Protein AF-A0A940TMA7-F1 (afdb_monomer)

Solvent-accessible surface area (backbone atoms only — not comparable to full-atom values): 3775 Å² total; per-residue (Å²): 127,96,50,66,65,61,51,50,54,52,45,52,53,52,50,49,61,44,52,76,70,69,56,58,66,48,77,45,83,48,70,66,57,48,54,49,49,48,50,51,29,61,76,66,75,45,90,60,48,68,40,46,53,66,57,55,53,44,55,72,69,72,107

pLDDT: mean 94.53, std 6.56, range [56.66, 97.94]

Mean predicted aligned error: 3.02 Å

Foldseek 3Di:
DVDPVVLLVVLVVVQVVCVVVVDLEDEDQDPVNQCSNVVNCVVVVHRHHYYYPVVVVVVVVVD

Structure (mmCIF, N/CA/C/O backbone):
data_AF-A0A940TMA7-F1
#
_entry.id   AF-A0A940TMA7-F1
#
loop_
_atom_site.group_PDB
_atom_site.id
_atom_site.type_symbol
_atom_site.label_atom_id
_atom_site.label_alt_id
_atom_site.label_comp_id
_atom_site.label_asym_id
_atom_site.label_entity_id
_atom_site.label_seq_id
_atom_site.pdbx_PDB_ins_code
_atom_site.Cartn_x
_atom_site.Cartn_y
_atom_site.Cartn_z
_atom_site.occupancy
_atom_site.B_iso_or_equiv
_atom_site.auth_seq_id
_atom_site.auth_comp_id
_atom_site.auth_asym_id
_atom_site.auth_atom_id
_atom_site.pdbx_PDB_model_num
ATOM 1 N N . MET A 1 1 ? 18.731 0.914 -5.780 1.00 65.31 1 MET A N 1
ATOM 2 C CA . MET A 1 1 ? 18.167 -0.087 -6.712 1.00 65.31 1 MET A CA 1
ATOM 3 C C . MET A 1 1 ? 19.224 -0.377 -7.756 1.00 65.31 1 MET A C 1
ATOM 5 O O . MET A 1 1 ? 19.798 0.578 -8.259 1.00 65.31 1 MET A O 1
ATOM 9 N N . ILE A 1 2 ? 19.536 -1.653 -7.988 1.00 85.06 2 ILE A N 1
ATOM 10 C CA . ILE A 1 2 ? 20.580 -2.082 -8.938 1.00 85.06 2 ILE A CA 1
ATOM 11 C C . ILE A 1 2 ? 20.034 -2.056 -10.374 1.00 85.06 2 ILE A C 1
ATOM 13 O O . ILE A 1 2 ? 20.740 -1.642 -11.282 1.00 85.06 2 ILE A O 1
ATOM 17 N N . ASP A 1 3 ? 18.757 -2.409 -10.544 1.00 94.44 3 ASP A N 1
ATOM 18 C CA . ASP A 1 3 ? 18.034 -2.369 -11.816 1.00 94.44 3 ASP A CA 1
ATOM 19 C C . ASP A 1 3 ? 16.731 -1.559 -11.645 1.00 94.44 3 ASP A C 1
ATOM 21 O O . ASP A 1 3 ? 15.799 -2.019 -10.967 1.00 94.44 3 ASP A O 1
ATOM 25 N N . PRO A 1 4 ? 16.672 -0.321 -12.170 1.00 90.69 4 PRO A N 1
ATOM 26 C CA . PRO A 1 4 ? 15.492 0.533 -12.058 1.00 90.69 4 PRO A CA 1
ATOM 27 C C . PRO A 1 4 ? 14.267 0.010 -12.817 1.00 90.69 4 PRO A C 1
ATOM 29 O O . PRO A 1 4 ? 13.150 0.179 -12.329 1.00 90.69 4 PRO A O 1
ATOM 32 N N . GLU A 1 5 ? 14.460 -0.624 -13.976 1.00 93.75 5 GLU A N 1
ATOM 33 C CA . GLU A 1 5 ? 13.363 -1.109 -14.823 1.00 93.75 5 GLU A CA 1
ATOM 34 C C . GLU A 1 5 ? 12.680 -2.307 -14.171 1.00 93.75 5 GLU A C 1
ATOM 36 O O . GLU A 1 5 ? 11.459 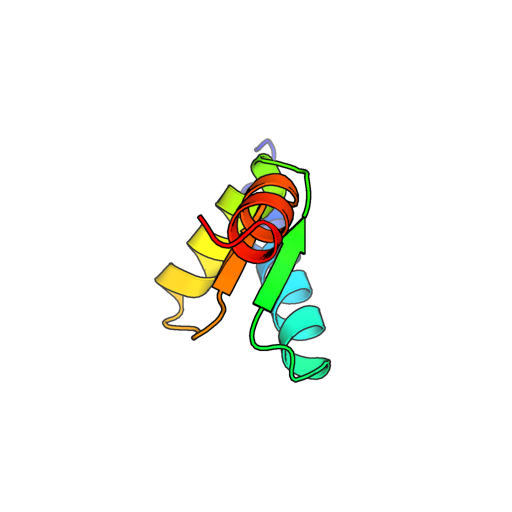-2.313 -13.994 1.00 93.75 5 GLU A O 1
ATOM 41 N N . LEU A 1 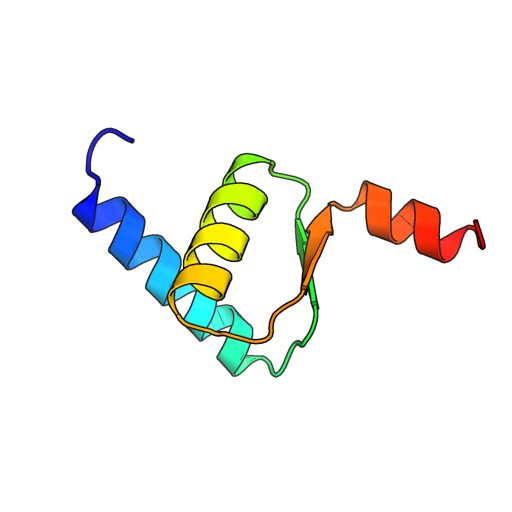6 ? 13.474 -3.271 -13.695 1.00 94.06 6 LEU A N 1
ATOM 42 C CA . LEU A 1 6 ? 12.956 -4.415 -12.952 1.00 94.06 6 LEU A CA 1
ATOM 43 C C . LEU A 1 6 ? 12.236 -3.970 -11.673 1.00 94.06 6 LEU A C 1
ATOM 45 O O . LEU A 1 6 ? 11.161 -4.472 -11.348 1.00 94.06 6 LEU A O 1
ATOM 49 N N . SER A 1 7 ? 12.805 -3.000 -10.952 1.00 91.94 7 SER A N 1
ATOM 50 C CA . SER A 1 7 ? 12.188 -2.474 -9.729 1.00 91.94 7 SER A CA 1
ATOM 51 C C . SER A 1 7 ? 10.829 -1.822 -10.009 1.00 91.94 7 SER A C 1
ATOM 53 O O . SER A 1 7 ? 9.892 -2.003 -9.229 1.00 91.94 7 SER A O 1
ATOM 55 N N . ALA A 1 8 ? 10.703 -1.094 -11.124 1.00 91.44 8 ALA A N 1
ATOM 56 C CA . ALA A 1 8 ? 9.444 -0.491 -11.550 1.00 91.44 8 ALA A CA 1
ATOM 57 C C . ALA A 1 8 ? 8.406 -1.550 -11.956 1.00 91.44 8 ALA A C 1
ATOM 59 O O . ALA A 1 8 ? 7.259 -1.460 -11.519 1.00 91.44 8 ALA A O 1
ATOM 60 N N . ALA A 1 9 ? 8.815 -2.580 -12.703 1.00 94.88 9 ALA A N 1
ATOM 61 C CA . ALA A 1 9 ? 7.936 -3.681 -13.104 1.00 94.88 9 ALA A CA 1
ATOM 62 C C . ALA A 1 9 ? 7.400 -4.471 -11.895 1.00 94.88 9 ALA A C 1
ATOM 64 O O . ALA A 1 9 ? 6.226 -4.840 -11.845 1.00 94.88 9 ALA A O 1
ATOM 65 N N . ILE A 1 10 ? 8.238 -4.696 -10.877 1.00 94.94 10 ILE A N 1
ATOM 66 C CA . ILE A 1 10 ? 7.812 -5.345 -9.627 1.00 94.94 10 ILE A CA 1
ATOM 67 C C . ILE A 1 10 ? 6.813 -4.463 -8.867 1.00 94.94 10 ILE A C 1
ATOM 69 O O . ILE A 1 10 ? 5.816 -4.973 -8.355 1.00 94.94 10 ILE A O 1
ATOM 73 N N . ALA A 1 11 ? 7.058 -3.151 -8.793 1.00 93.94 11 ALA A N 1
ATOM 74 C CA . ALA A 1 11 ? 6.150 -2.216 -8.130 1.00 93.94 11 ALA A CA 1
ATOM 75 C C . ALA A 1 11 ? 4.775 -2.177 -8.811 1.00 93.94 11 ALA A C 1
ATOM 77 O O . ALA A 1 11 ? 3.754 -2.249 -8.130 1.00 93.94 11 ALA A O 1
ATOM 78 N N . GLU A 1 12 ? 4.753 -2.132 -10.144 1.00 95.94 12 GLU A N 1
ATOM 79 C CA . GLU A 1 12 ? 3.527 -2.200 -10.941 1.00 95.94 12 GLU A CA 1
ATOM 80 C C . GLU A 1 12 ? 2.742 -3.479 -10.659 1.00 95.94 12 GLU A C 1
ATOM 82 O O . GLU A 1 12 ? 1.566 -3.415 -10.299 1.00 95.94 12 GLU A O 1
ATOM 87 N N . ARG A 1 13 ? 3.404 -4.639 -10.741 1.00 97.31 13 ARG A N 1
ATOM 88 C CA . ARG A 1 13 ? 2.762 -5.926 -10.458 1.00 97.31 13 ARG A CA 1
ATOM 89 C C . ARG A 1 13 ? 2.172 -5.961 -9.050 1.00 97.31 13 ARG A C 1
ATOM 91 O O . ARG A 1 13 ? 1.031 -6.377 -8.880 1.00 97.31 13 ARG A O 1
ATOM 98 N N . LYS A 1 14 ? 2.921 -5.487 -8.051 1.00 96.50 14 LYS A N 1
ATOM 99 C CA . LYS A 1 14 ? 2.455 -5.449 -6.660 1.00 96.50 14 LYS A CA 1
ATOM 100 C C . LYS A 1 14 ? 1.204 -4.585 -6.497 1.00 96.50 14 LYS A C 1
ATOM 102 O O . LYS A 1 14 ? 0.315 -4.940 -5.732 1.00 96.50 14 LYS A O 1
ATOM 107 N N . ILE A 1 15 ? 1.142 -3.454 -7.194 1.00 96.75 15 ILE A N 1
ATOM 108 C CA . ILE A 1 15 ? -0.008 -2.546 -7.162 1.00 96.75 15 ILE A CA 1
ATOM 109 C C . ILE A 1 15 ? -1.235 -3.186 -7.812 1.00 96.75 15 ILE A C 1
ATOM 111 O O . ILE A 1 15 ? -2.327 -3.042 -7.272 1.00 96.75 15 ILE A O 1
ATOM 115 N N . GLN A 1 16 ? -1.068 -3.911 -8.922 1.00 97.00 16 GLN A N 1
ATOM 116 C CA . GLN A 1 16 ? -2.176 -4.658 -9.528 1.00 97.00 16 GLN A CA 1
ATOM 117 C C . GLN A 1 16 ? -2.692 -5.746 -8.585 1.00 97.00 16 GLN A C 1
ATOM 119 O O . GLN A 1 16 ? -3.886 -5.794 -8.320 1.00 97.00 16 GLN A O 1
ATOM 124 N N . GLU A 1 17 ? -1.795 -6.518 -7.964 1.00 97.44 17 GLU A N 1
ATOM 125 C CA . GLU A 1 17 ? -2.178 -7.524 -6.963 1.00 97.44 17 GLU A CA 1
ATOM 126 C C . GLU A 1 17 ? -2.963 -6.906 -5.793 1.00 97.44 17 GLU A C 1
ATOM 128 O O . GLU A 1 17 ? -3.914 -7.508 -5.310 1.00 97.44 17 GLU A O 1
ATOM 133 N N . ILE A 1 18 ? -2.598 -5.699 -5.340 1.00 97.38 18 ILE A N 1
ATOM 134 C CA . ILE A 1 18 ? -3.357 -4.978 -4.305 1.00 97.38 18 ILE A CA 1
ATOM 135 C C . ILE A 1 18 ? -4.737 -4.567 -4.837 1.00 97.38 18 ILE A C 1
ATOM 137 O O . ILE A 1 18 ? -5.739 -4.816 -4.170 1.00 97.38 18 ILE A O 1
ATOM 141 N N . LYS A 1 19 ? -4.815 -3.985 -6.039 1.00 95.56 19 LYS A N 1
ATOM 142 C CA . LYS A 1 19 ? -6.086 -3.563 -6.651 1.00 95.56 19 LYS A CA 1
ATOM 143 C C . LYS A 1 19 ? -7.058 -4.718 -6.855 1.00 95.56 19 LYS A C 1
ATOM 145 O O . LYS A 1 19 ? -8.243 -4.554 -6.580 1.00 95.56 19 LYS A O 1
ATOM 150 N N . ASP A 1 20 ? -6.560 -5.879 -7.270 1.00 97.56 20 ASP A N 1
ATOM 151 C CA . ASP A 1 20 ? -7.373 -7.075 -7.509 1.00 97.56 20 ASP A CA 1
ATOM 152 C C . ASP A 1 20 ? -8.077 -7.571 -6.234 1.00 97.56 20 ASP A C 1
ATOM 154 O O . ASP A 1 20 ? -9.105 -8.242 -6.311 1.00 97.56 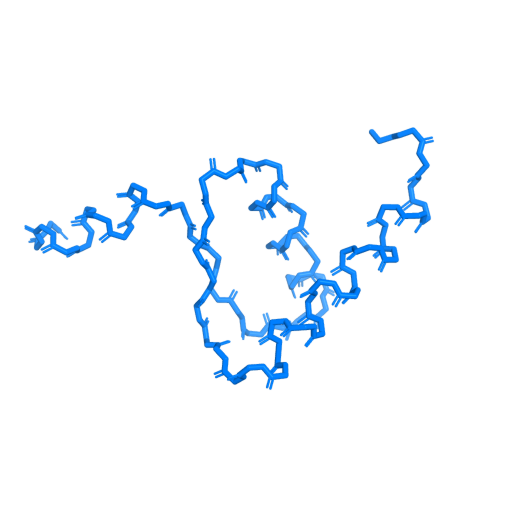20 ASP A O 1
ATOM 158 N N . THR A 1 21 ? -7.566 -7.213 -5.049 1.00 97.81 21 THR A N 1
ATOM 159 C CA . THR A 1 21 ? -8.231 -7.521 -3.770 1.00 97.81 21 THR A CA 1
ATOM 160 C C . THR A 1 21 ? -9.396 -6.585 -3.443 1.00 97.81 21 THR A C 1
ATOM 162 O O . THR A 1 21 ? -10.185 -6.896 -2.554 1.00 97.81 21 THR A O 1
ATOM 165 N N . GLY A 1 22 ? -9.500 -5.434 -4.117 1.00 96.06 22 GLY A N 1
ATOM 166 C CA . GLY A 1 22 ? -10.438 -4.365 -3.767 1.00 96.06 22 GLY A CA 1
ATOM 167 C C . GLY A 1 22 ? -10.066 -3.592 -2.495 1.00 96.06 22 GLY A C 1
ATOM 168 O O . GLY A 1 22 ? -10.896 -2.851 -1.977 1.00 96.06 22 GLY A O 1
ATOM 169 N N . ALA A 1 23 ? -8.851 -3.767 -1.966 1.00 96.50 23 ALA A N 1
ATOM 170 C CA . ALA A 1 23 ? -8.409 -3.081 -0.758 1.00 96.50 23 ALA A CA 1
ATOM 171 C C . ALA A 1 23 ? -8.115 -1.592 -1.008 1.00 96.50 23 ALA A C 1
ATOM 173 O O . ALA A 1 23 ? -7.338 -1.235 -1.893 1.00 96.50 23 ALA A O 1
ATOM 17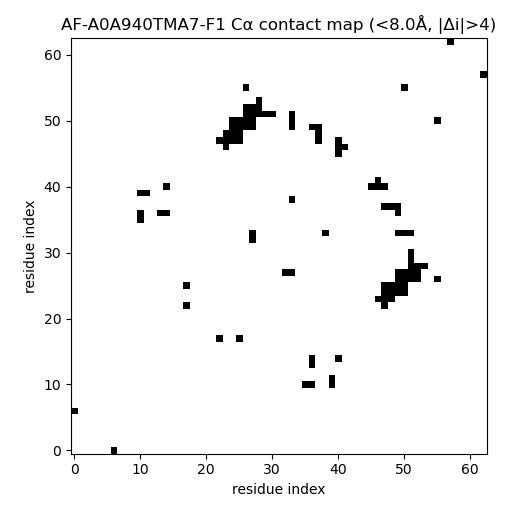4 N N . GLU A 1 24 ? -8.672 -0.735 -0.155 1.00 95.31 24 GLU A N 1
ATOM 175 C CA . GLU A 1 24 ? -8.415 0.715 -0.138 1.00 95.31 24 GLU A CA 1
ATOM 176 C C . GLU A 1 24 ? -7.172 1.075 0.698 1.00 95.31 24 GLU A C 1
ATOM 178 O O . GLU A 1 24 ? -6.568 2.137 0.529 1.00 95.31 24 GLU A O 1
ATOM 183 N N . ILE A 1 25 ? -6.773 0.173 1.604 1.00 96.81 25 ILE A N 1
ATOM 184 C CA . ILE A 1 25 ? -5.633 0.337 2.508 1.00 96.81 25 ILE A CA 1
ATOM 185 C C . ILE A 1 25 ? -4.736 -0.900 2.433 1.00 96.81 25 ILE A C 1
ATOM 187 O O . ILE A 1 25 ? -5.202 -2.029 2.590 1.00 96.81 25 ILE A O 1
ATOM 191 N N . VAL A 1 26 ? -3.431 -0.689 2.261 1.00 97.62 26 VAL A N 1
ATOM 192 C CA . VAL A 1 26 ? -2.403 -1.728 2.396 1.00 97.62 26 VAL A CA 1
ATOM 193 C C . VAL A 1 26 ? -1.472 -1.398 3.560 1.00 97.62 26 VAL A C 1
ATOM 195 O O . VAL A 1 26 ? -0.985 -0.276 3.693 1.00 97.62 26 VAL A O 1
ATOM 198 N N . VAL A 1 27 ? -1.204 -2.394 4.401 1.00 97.69 27 VAL A N 1
ATOM 199 C CA . VAL A 1 27 ? -0.379 -2.248 5.605 1.00 97.69 27 VAL A CA 1
ATOM 200 C C . VAL A 1 27 ? 0.900 -3.063 5.451 1.00 97.69 27 VAL A C 1
ATOM 202 O O . VAL A 1 27 ? 0.865 -4.217 5.018 1.00 97.69 27 VAL A O 1
ATOM 205 N N . THR A 1 28 ? 2.045 -2.482 5.798 1.00 97.12 28 THR A N 1
ATOM 206 C CA . THR A 1 28 ? 3.342 -3.172 5.774 1.00 97.12 28 THR A CA 1
ATOM 207 C C . THR A 1 28 ? 4.289 -2.584 6.810 1.00 97.12 28 THR A C 1
ATOM 209 O O . THR A 1 28 ? 4.275 -1.390 7.041 1.00 97.12 28 THR A O 1
ATOM 212 N N . SER A 1 29 ? 5.153 -3.401 7.408 1.00 97.62 29 SER A N 1
ATOM 213 C CA . SER A 1 29 ? 6.214 -2.938 8.320 1.00 97.62 29 SER A CA 1
ATOM 214 C C . SER A 1 29 ? 7.543 -2.649 7.609 1.00 97.62 29 SER A C 1
ATOM 216 O O . SER A 1 29 ? 8.551 -2.328 8.240 1.00 97.62 29 SER A O 1
ATOM 218 N N . CYS A 1 30 ? 7.597 -2.8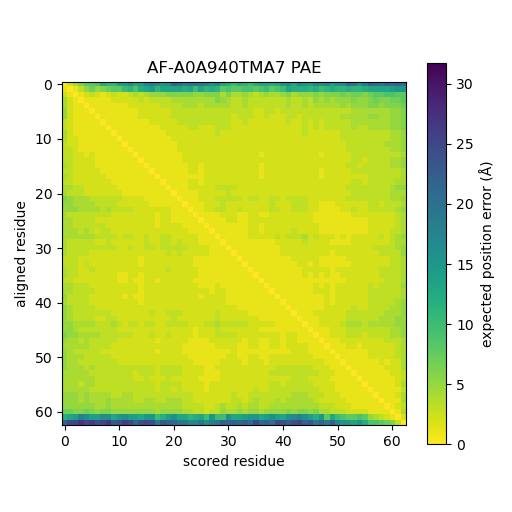14 6.282 1.00 97.81 30 CYS A N 1
ATOM 219 C CA . CYS A 1 30 ? 8.811 -2.591 5.506 1.00 97.81 30 CYS A CA 1
ATOM 220 C C . CYS A 1 30 ? 8.834 -1.180 4.914 1.00 97.81 30 CYS A C 1
ATOM 222 O O . CYS A 1 30 ? 8.129 -0.879 3.948 1.00 97.81 30 CYS A O 1
ATOM 224 N N . GLN A 1 31 ? 9.744 -0.342 5.414 1.00 95.75 31 GLN A N 1
ATOM 225 C CA . GLN A 1 31 ? 9.874 1.050 4.979 1.00 95.75 31 GLN A CA 1
ATOM 226 C C . GLN A 1 31 ? 10.170 1.214 3.475 1.00 95.75 31 GLN A C 1
ATOM 228 O O . GLN A 1 31 ? 9.764 2.198 2.856 1.00 95.75 31 GLN A O 1
ATOM 233 N N . GLN A 1 32 ? 10.870 0.258 2.851 1.00 94.69 32 GLN A N 1
ATOM 234 C CA . GLN A 1 32 ? 11.090 0.298 1.399 1.00 94.69 32 GLN A CA 1
ATOM 235 C C . GLN A 1 32 ? 9.808 -0.011 0.623 1.00 94.69 32 GLN A C 1
ATOM 237 O O . GLN A 1 32 ? 9.540 0.643 -0.380 1.00 94.69 32 GLN A O 1
ATOM 242 N N . CYS A 1 33 ? 8.976 -0.937 1.111 1.00 96.00 33 CYS A N 1
ATOM 243 C CA . CYS A 1 33 ? 7.679 -1.213 0.501 1.00 96.00 33 CYS A CA 1
ATOM 244 C C . CYS A 1 33 ? 6.777 0.022 0.543 1.00 96.00 33 CYS A C 1
ATOM 246 O O . CYS A 1 33 ? 6.198 0.354 -0.486 1.00 96.00 33 CYS A O 1
ATOM 248 N N . ILE A 1 34 ? 6.726 0.740 1.672 1.00 97.19 34 ILE A N 1
ATOM 249 C CA . ILE A 1 34 ? 5.954 1.989 1.783 1.00 97.19 34 ILE A CA 1
ATOM 250 C C . ILE A 1 34 ? 6.410 2.981 0.711 1.00 97.19 34 ILE A C 1
ATOM 252 O O . ILE A 1 34 ? 5.616 3.432 -0.107 1.00 97.19 34 ILE A O 1
ATOM 256 N N . ARG A 1 35 ? 7.716 3.265 0.638 1.00 95.44 35 ARG A N 1
ATOM 257 C CA . ARG A 1 35 ? 8.260 4.218 -0.344 1.00 95.44 35 ARG A CA 1
ATOM 258 C C . ARG A 1 35 ? 7.957 3.820 -1.787 1.00 95.44 35 ARG A C 1
ATOM 260 O O . ARG A 1 35 ? 7.584 4.679 -2.583 1.00 95.44 35 ARG A O 1
ATOM 267 N N . THR A 1 36 ? 8.126 2.546 -2.129 1.00 95.69 36 THR A N 1
ATOM 268 C CA . THR A 1 36 ? 7.910 2.054 -3.493 1.00 95.69 36 THR A CA 1
ATOM 269 C C . THR A 1 36 ? 6.432 2.060 -3.874 1.00 95.69 36 THR A C 1
ATOM 271 O O . THR A 1 36 ? 6.091 2.579 -4.935 1.00 95.69 36 THR A O 1
ATOM 274 N N . ILE A 1 37 ? 5.555 1.535 -3.015 1.00 96.56 37 ILE A N 1
ATOM 275 C CA . ILE A 1 37 ? 4.115 1.422 -3.285 1.00 96.56 37 ILE A CA 1
ATOM 276 C C . ILE A 1 37 ? 3.482 2.815 -3.304 1.00 96.56 37 ILE A C 1
ATOM 278 O O . ILE A 1 37 ? 2.860 3.173 -4.301 1.00 96.56 37 ILE A O 1
ATOM 282 N N . SER A 1 38 ? 3.707 3.643 -2.276 1.00 96.44 38 SER A N 1
ATOM 283 C CA . SER A 1 38 ? 3.155 5.006 -2.224 1.00 96.44 38 SER A CA 1
ATOM 284 C C . SER A 1 38 ? 3.692 5.883 -3.351 1.00 96.44 38 SER A C 1
ATOM 286 O O . SER A 1 38 ? 2.953 6.677 -3.930 1.00 96.44 38 SER A O 1
ATOM 288 N N . GLY A 1 39 ? 4.977 5.738 -3.695 1.00 95.62 39 GLY A N 1
ATOM 289 C CA . GLY A 1 39 ? 5.583 6.461 -4.811 1.00 95.62 39 GLY A CA 1
ATOM 290 C C . GLY A 1 39 ? 4.958 6.086 -6.155 1.00 95.62 39 GLY A C 1
ATOM 291 O O . GLY A 1 39 ? 4.624 6.971 -6.944 1.00 95.62 39 GLY A O 1
ATOM 292 N N . TYR A 1 40 ? 4.757 4.787 -6.402 1.00 95.44 40 TYR A N 1
ATOM 293 C CA . TYR A 1 40 ? 4.104 4.303 -7.617 1.00 95.44 40 TYR A CA 1
ATOM 294 C C . TYR A 1 40 ? 2.630 4.722 -7.672 1.00 95.44 40 TYR A C 1
ATOM 296 O O . TYR A 1 40 ? 2.186 5.226 -8.704 1.00 95.44 40 TYR A O 1
ATOM 304 N N . ALA A 1 41 ? 1.888 4.561 -6.572 1.00 95.50 41 ALA A N 1
ATOM 305 C CA . ALA A 1 41 ? 0.481 4.943 -6.479 1.00 95.50 41 ALA A CA 1
ATOM 306 C C . ALA A 1 41 ? 0.294 6.436 -6.770 1.00 95.50 41 ALA A C 1
ATOM 308 O O . ALA A 1 41 ? -0.486 6.797 -7.647 1.00 95.50 41 ALA A O 1
ATOM 309 N N . ARG A 1 42 ? 1.107 7.298 -6.142 1.00 95.88 42 ARG A N 1
ATOM 310 C CA . ARG A 1 42 ? 1.084 8.747 -6.379 1.00 95.88 42 ARG A CA 1
ATOM 311 C C . ARG A 1 42 ? 1.410 9.114 -7.826 1.00 95.88 42 ARG A C 1
ATOM 313 O O . ARG A 1 42 ? 0.766 9.995 -8.381 1.00 95.88 42 ARG A O 1
ATOM 320 N N . LYS A 1 43 ? 2.413 8.471 -8.436 1.00 95.50 43 LYS A N 1
ATOM 321 C CA . LYS A 1 43 ? 2.818 8.756 -9.824 1.00 95.50 43 LYS A CA 1
ATOM 32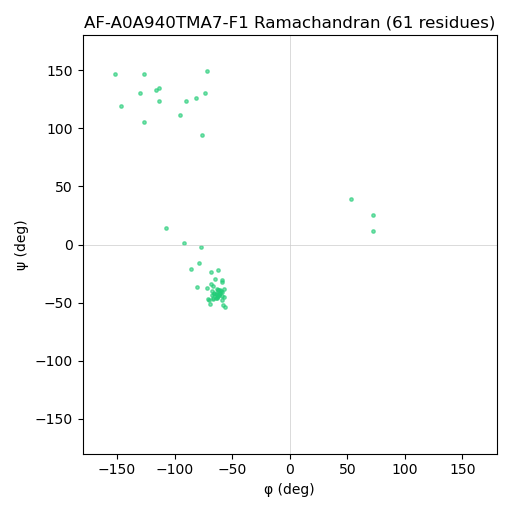2 C C . LYS A 1 43 ? 1.728 8.397 -10.841 1.00 95.50 43 LYS A C 1
ATOM 324 O O . LYS A 1 43 ? 1.675 9.020 -11.893 1.00 95.50 43 LYS A O 1
ATOM 329 N N . ASN A 1 44 ? 0.901 7.402 -10.531 1.00 94.75 44 ASN A N 1
ATOM 330 C CA . ASN A 1 44 ? -0.150 6.896 -11.415 1.00 94.75 44 ASN A CA 1
ATOM 331 C C . ASN A 1 44 ? -1.561 7.296 -10.955 1.00 94.75 44 ASN A C 1
ATOM 333 O O . ASN A 1 44 ? -2.528 6.696 -11.412 1.00 94.75 44 ASN A O 1
ATOM 337 N N . GLU A 1 45 ? -1.669 8.261 -10.032 1.00 95.69 45 GLU A N 1
ATOM 338 C CA . GLU A 1 45 ? -2.945 8.798 -9.532 1.00 95.69 45 GLU A CA 1
ATOM 339 C C . GLU A 1 45 ? -3.896 7.703 -9.015 1.00 95.69 45 GLU A C 1
ATOM 341 O O . GLU A 1 45 ? -5.106 7.726 -9.226 1.00 95.69 45 GLU A O 1
ATOM 346 N N . ILE A 1 46 ? -3.320 6.705 -8.342 1.00 95.38 46 ILE A N 1
ATOM 347 C CA . ILE A 1 46 ? -4.049 5.584 -7.756 1.00 95.38 46 ILE A CA 1
ATOM 348 C C . ILE A 1 46 ? -4.441 5.959 -6.333 1.00 95.38 46 ILE A C 1
ATOM 350 O O . ILE A 1 46 ? -3.570 6.235 -5.506 1.00 95.38 46 ILE A O 1
ATOM 354 N N . ASP A 1 47 ? -5.738 5.903 -6.049 1.00 95.31 47 ASP A N 1
ATOM 355 C CA . ASP A 1 47 ? -6.264 6.079 -4.700 1.00 95.31 47 ASP A CA 1
ATOM 356 C C . ASP A 1 47 ? -6.028 4.804 -3.873 1.00 95.31 47 ASP A C 1
ATOM 358 O O . ASP A 1 47 ? -6.748 3.814 -3.993 1.00 95.31 47 ASP A O 1
ATOM 362 N N . LEU A 1 48 ? -4.924 4.787 -3.125 1.00 96.75 48 LEU A N 1
ATOM 363 C CA . LEU A 1 48 ? -4.507 3.688 -2.255 1.00 96.75 48 LEU A CA 1
ATOM 364 C C . LEU A 1 48 ? -3.779 4.264 -1.036 1.00 96.75 48 LEU A C 1
ATOM 366 O O . LEU A 1 48 ? -2.712 4.873 -1.178 1.00 96.75 48 LEU A O 1
ATOM 370 N N . LYS A 1 49 ? -4.303 4.020 0.170 1.00 96.88 49 LYS A N 1
ATOM 371 C CA . LYS A 1 49 ? -3.611 4.371 1.419 1.00 96.88 49 LYS A CA 1
ATOM 372 C C . LYS A 1 4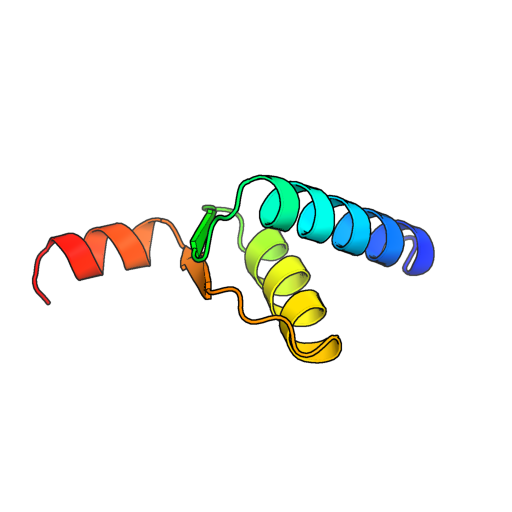9 ? -2.591 3.278 1.743 1.00 96.88 49 LYS A C 1
ATOM 374 O O . LYS A 1 49 ? -2.921 2.099 1.825 1.00 96.88 49 LYS A O 1
ATOM 379 N N . VAL A 1 50 ? -1.338 3.664 1.943 1.00 97.81 50 VAL A N 1
ATOM 380 C CA . VAL A 1 50 ? -0.260 2.754 2.353 1.00 97.81 50 VAL A CA 1
ATOM 381 C C . VAL A 1 50 ? 0.172 3.160 3.752 1.00 97.81 50 VAL A C 1
ATOM 383 O O . VAL A 1 50 ? 0.535 4.318 3.945 1.00 97.81 50 VAL A O 1
ATOM 386 N N . MET A 1 51 ? 0.128 2.233 4.705 1.00 97.88 51 MET A N 1
ATOM 387 C CA . MET A 1 51 ? 0.406 2.516 6.116 1.00 97.88 51 MET A CA 1
ATOM 388 C C . MET A 1 51 ? 1.479 1.592 6.682 1.00 97.88 51 MET A C 1
ATOM 390 O O . MET A 1 51 ? 1.561 0.411 6.322 1.00 97.88 51 MET A O 1
ATOM 394 N N . ASP A 1 52 ? 2.265 2.122 7.614 1.00 97.94 52 ASP A N 1
ATOM 395 C CA . ASP A 1 52 ? 3.038 1.308 8.537 1.00 97.94 52 ASP A CA 1
ATOM 396 C C . ASP A 1 52 ? 2.116 0.633 9.563 1.00 97.94 52 ASP A C 1
ATOM 398 O O . ASP A 1 52 ? 1.079 1.171 9.960 1.00 97.94 52 ASP A O 1
ATOM 4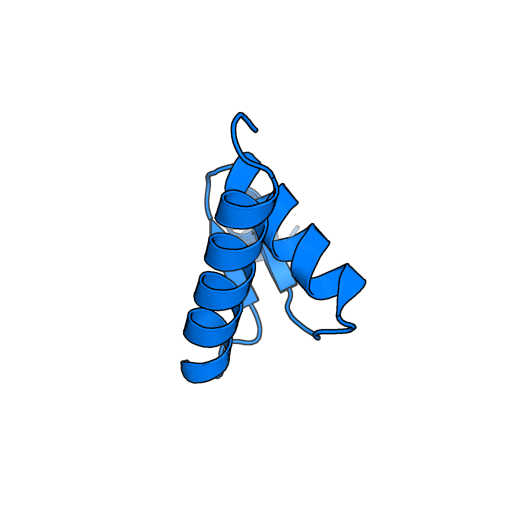02 N N . ILE A 1 53 ? 2.498 -0.556 10.031 1.00 97.06 53 ILE A N 1
ATOM 403 C CA . ILE A 1 53 ? 1.732 -1.266 11.064 1.00 97.06 53 ILE A CA 1
ATOM 404 C C . ILE A 1 53 ? 1.589 -0.442 12.353 1.00 97.06 53 ILE A C 1
ATOM 406 O O . ILE A 1 53 ? 0.567 -0.529 13.030 1.00 97.06 53 ILE A O 1
ATOM 410 N N . THR A 1 54 ? 2.581 0.384 12.687 1.00 96.44 54 THR A N 1
ATOM 411 C CA . THR A 1 54 ? 2.540 1.253 13.868 1.00 96.44 54 THR A CA 1
ATOM 412 C C . THR A 1 54 ? 1.503 2.365 13.740 1.00 96.44 54 THR A C 1
ATOM 414 O O . THR A 1 54 ? 0.864 2.692 14.737 1.00 96.44 54 THR A O 1
ATOM 417 N N . GLU A 1 55 ? 1.265 2.889 12.533 1.00 96.62 55 GLU A N 1
ATOM 418 C CA . GLU A 1 55 ? 0.214 3.884 12.281 1.00 96.62 55 GLU A CA 1
ATOM 419 C C . GLU A 1 55 ? -1.172 3.276 12.513 1.00 96.62 55 GLU A C 1
ATOM 421 O O . GLU A 1 55 ? -2.016 3.891 13.157 1.00 96.62 55 GLU A O 1
ATOM 426 N N . VAL A 1 56 ? -1.384 2.032 12.071 1.00 96.25 56 VAL A N 1
ATOM 427 C CA . VAL A 1 56 ? -2.646 1.308 12.299 1.00 96.25 56 VAL A CA 1
ATOM 428 C C . VAL A 1 56 ? -2.884 1.063 13.788 1.00 96.25 56 VAL A C 1
ATOM 430 O O . VAL A 1 56 ? -3.997 1.244 14.278 1.00 96.25 56 VAL A O 1
ATOM 433 N N . VAL A 1 57 ? -1.842 0.665 14.525 1.00 96.69 57 VAL A N 1
ATOM 434 C CA . VAL A 1 57 ? -1.936 0.481 15.980 1.00 96.69 57 VAL A CA 1
ATOM 435 C C . VAL A 1 57 ? -2.260 1.806 16.671 1.00 96.69 57 VAL A C 1
ATOM 437 O O . VAL A 1 57 ? -3.112 1.827 17.554 1.00 96.69 57 VAL A O 1
ATOM 440 N N . LEU A 1 58 ? -1.629 2.906 16.253 1.00 97.06 58 LEU A N 1
ATOM 441 C CA . LEU A 1 58 ? -1.882 4.232 16.812 1.00 97.06 58 LEU A CA 1
ATOM 442 C C . LEU A 1 58 ? -3.323 4.704 16.556 1.00 97.06 58 LEU A C 1
ATOM 444 O O . LEU A 1 58 ? -3.983 5.135 17.499 1.00 97.06 58 LEU A O 1
ATOM 448 N N . GLU A 1 59 ? -3.835 4.558 15.326 1.00 95.25 59 GLU A N 1
ATOM 449 C CA . GLU A 1 59 ? -5.237 4.866 14.991 1.00 95.25 59 GLU A CA 1
ATOM 450 C C . GLU A 1 59 ? -6.206 4.013 15.840 1.00 95.25 59 GLU A C 1
ATOM 452 O O . GLU A 1 59 ? -7.192 4.521 16.376 1.00 95.25 59 GLU A O 1
ATOM 457 N N . ALA A 1 60 ? -5.898 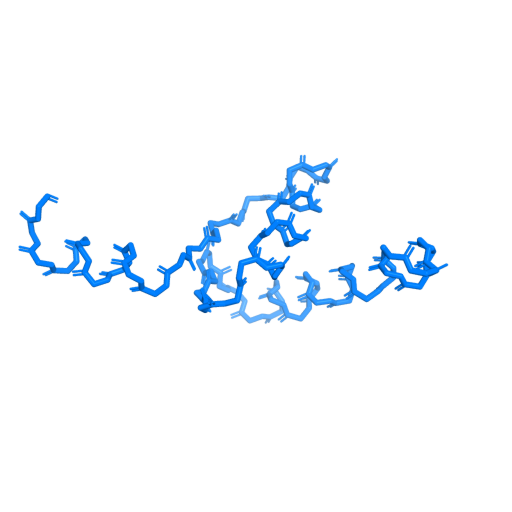2.727 16.046 1.00 95.19 60 ALA A N 1
ATOM 458 C CA . ALA A 1 60 ? -6.714 1.827 16.866 1.00 95.19 60 ALA A CA 1
ATOM 459 C C . ALA A 1 60 ? -6.696 2.166 18.369 1.00 95.19 60 ALA A C 1
ATOM 461 O O . ALA A 1 60 ? -7.632 1.817 19.089 1.00 95.19 60 ALA A O 1
ATOM 462 N N . MET A 1 61 ? -5.657 2.854 18.853 1.00 96.25 61 MET A N 1
ATOM 463 C CA . MET A 1 61 ? -5.566 3.334 20.236 1.00 96.25 61 MET A CA 1
ATOM 464 C C . MET A 1 61 ? -6.417 4.591 20.498 1.00 96.25 61 MET A C 1
ATOM 466 O O . MET A 1 61 ? -6.475 5.044 21.641 1.00 96.25 61 MET A O 1
ATOM 470 N N . GLY A 1 62 ? -7.097 5.138 19.481 1.00 85.88 62 GLY A N 1
ATOM 471 C CA . GLY A 1 62 ? -7.987 6.296 19.621 1.00 85.88 62 GLY A CA 1
ATOM 472 C C . GLY A 1 62 ? -7.253 7.617 19.853 1.00 85.88 62 GLY A C 1
ATOM 473 O O . GLY A 1 62 ? -7.806 8.513 20.492 1.00 85.88 62 GLY A O 1
ATOM 474 N N . SER A 1 63 ? -5.999 7.703 19.397 1.00 56.66 63 SER A N 1
ATOM 475 C CA . SER A 1 63 ? -5.223 8.951 19.374 1.00 56.66 63 SER A CA 1
ATOM 476 C C . SER A 1 63 ? -5.590 9.828 18.183 1.00 56.66 63 SER A C 1
ATOM 478 O O . SER A 1 63 ? -5.930 9.264 17.120 1.00 56.66 63 SER A O 1
#

Radius of gyration: 12.69 Å; Cα contacts (8 Å, |Δi|>4): 52; chains: 1; bounding box: 31×16×35 Å

Sequence (63 aa):
MIDPELSAAIAERKIQEIKDTGAEIVVTSCQQCIRTISGYARKNEIDLKVMDITEVVLEAMGS

Secondary structure (DSSP, 8-state):
---HHHHHHHHHHHHHHHHHTT-SEEE-S-HHHHHHHHHHHHHTT---EEE-HHHHHHHHTT-

Nearest PDB structures (foldseek):
  3r0i-assembly1_A  TM=7.466E-01  e=2.154E-01  Escherichia coli K-12
  3r0i-assembly1_B  TM=7.439E-01  e=3.299E-01  Escherichia coli K-12
  3iie-assembly1_B  TM=7.450E-01  e=6.713E-01  Yersinia pseudotuberculosis YPIII
  1k5h-assembly1_A-2  TM=7.122E-01  e=1.104E+00  Escherichia coli K-12
  8qoz-assembly1_A  TM=6.290E-01  e=1.028E+00  Homo sapiens